Protein AF-A0A2H0P742-F1 (afdb_monomer_lite)

Structure (mmCIF, N/CA/C/O backbone):
data_AF-A0A2H0P742-F1
#
_entry.id   AF-A0A2H0P742-F1
#
loop_
_atom_site.group_PDB
_atom_site.id
_atom_site.type_symbol
_atom_site.label_atom_id
_atom_site.label_alt_id
_atom_site.label_comp_id
_atom_site.label_asym_id
_atom_site.label_entity_id
_atom_site.label_seq_id
_atom_site.pdbx_PDB_ins_code
_atom_site.Cartn_x
_atom_site.Cartn_y
_atom_site.Cartn_z
_atom_site.occupancy
_atom_site.B_iso_or_equiv
_atom_site.auth_seq_id
_atom_site.auth_comp_id
_atom_site.auth_asym_id
_atom_site.auth_atom_id
_atom_site.pdbx_PDB_model_num
ATOM 1 N N . ASP A 1 1 ? -5.886 6.508 18.355 1.00 80.12 1 ASP A N 1
ATOM 2 C CA . ASP A 1 1 ? -7.012 7.460 18.284 1.00 80.12 1 ASP A CA 1
ATOM 3 C C . ASP A 1 1 ? -8.023 7.002 17.242 1.00 80.12 1 ASP A C 1
ATOM 5 O O . ASP A 1 1 ? -7.640 6.346 16.275 1.00 80.12 1 ASP A O 1
ATOM 9 N N . LEU A 1 2 ? -9.307 7.285 17.467 1.00 88.94 2 LEU A N 1
ATOM 10 C CA . LEU A 1 2 ? -10.407 6.959 16.547 1.00 88.94 2 LEU A CA 1
ATOM 11 C C . LEU A 1 2 ? -10.639 8.094 15.552 1.00 88.94 2 LEU A C 1
ATOM 13 O O . LEU A 1 2 ? -10.244 9.231 15.819 1.00 88.94 2 LEU A O 1
ATOM 17 N N . ASN A 1 3 ? -11.293 7.789 14.430 1.00 90.44 3 ASN A N 1
ATOM 18 C CA . ASN A 1 3 ? -11.617 8.749 13.373 1.00 90.44 3 ASN A CA 1
ATOM 19 C C . ASN A 1 3 ? -10.413 9.627 12.979 1.00 90.44 3 ASN A C 1
ATOM 21 O O . ASN A 1 3 ? -10.509 10.851 12.874 1.00 90.44 3 ASN A O 1
ATOM 25 N N . THR A 1 4 ? -9.243 9.002 12.868 1.00 90.50 4 THR A N 1
ATOM 26 C CA . THR A 1 4 ? -7.977 9.686 12.624 1.00 90.50 4 THR A CA 1
ATOM 27 C C . THR A 1 4 ? -7.298 9.079 11.408 1.00 90.50 4 THR A C 1
ATOM 29 O O . THR A 1 4 ? -7.180 7.859 11.289 1.00 90.50 4 THR A O 1
ATOM 32 N N . THR A 1 5 ? -6.817 9.949 10.525 1.00 91.69 5 THR A N 1
ATOM 33 C CA . THR A 1 5 ? -5.977 9.570 9.391 1.00 91.69 5 THR A CA 1
ATOM 34 C C . THR A 1 5 ? -4.519 9.539 9.818 1.00 91.69 5 THR A C 1
ATOM 36 O O . THR A 1 5 ? -3.968 10.535 10.290 1.00 91.69 5 THR A O 1
ATOM 39 N N . TYR A 1 6 ? -3.872 8.408 9.582 1.00 91.44 6 TYR A N 1
ATOM 40 C CA . TYR A 1 6 ? -2.445 8.218 9.763 1.00 91.44 6 TYR A CA 1
ATOM 41 C C . TYR A 1 6 ? -1.803 7.937 8.413 1.00 91.44 6 TYR A C 1
ATOM 43 O O . TYR A 1 6 ? -2.225 7.046 7.684 1.00 91.44 6 TYR A O 1
ATOM 51 N N . LEU A 1 7 ? -0.748 8.675 8.087 1.00 91.50 7 LEU A N 1
ATOM 52 C CA . LEU A 1 7 ? 0.127 8.355 6.968 1.00 91.50 7 LEU A CA 1
ATOM 53 C C . LEU A 1 7 ? 1.421 7.777 7.528 1.00 91.50 7 LEU A C 1
ATOM 55 O O . LEU A 1 7 ? 2.014 8.350 8.446 1.00 91.50 7 LEU A O 1
ATOM 59 N N . LEU A 1 8 ? 1.878 6.660 6.971 1.00 85.19 8 LEU A N 1
ATOM 60 C CA . LEU A 1 8 ? 3.161 6.090 7.343 1.00 85.19 8 LEU A CA 1
ATOM 61 C C . LEU A 1 8 ? 4.273 7.093 7.004 1.00 85.19 8 LEU A C 1
ATOM 63 O O . LEU A 1 8 ? 4.570 7.347 5.837 1.00 85.19 8 LEU A O 1
ATOM 67 N N . GLY A 1 9 ? 4.908 7.650 8.039 1.00 82.25 9 GLY A N 1
ATOM 68 C CA . GLY A 1 9 ? 5.930 8.692 7.887 1.00 82.25 9 GLY A CA 1
ATOM 69 C C . GLY A 1 9 ? 7.199 8.231 7.163 1.00 82.25 9 GLY A C 1
ATOM 70 O O . GLY A 1 9 ? 8.011 9.054 6.749 1.00 82.25 9 GLY A O 1
ATOM 71 N N . THR A 1 10 ? 7.390 6.922 6.989 1.00 87.38 10 THR A N 1
ATOM 72 C CA . THR A 1 10 ? 8.484 6.339 6.207 1.00 87.38 10 THR A CA 1
ATOM 73 C C . THR A 1 10 ? 7.946 5.191 5.36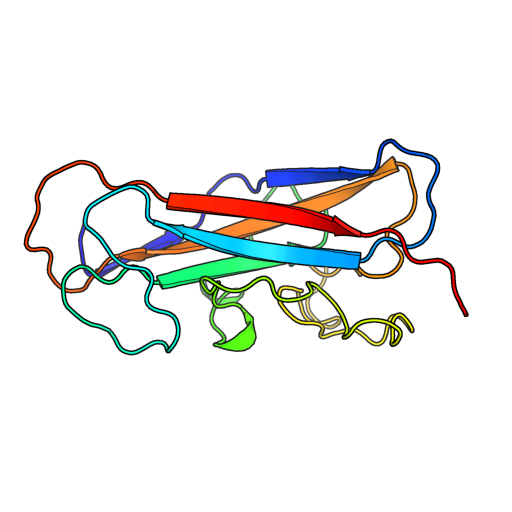9 1.00 87.38 10 THR A C 1
ATOM 75 O O . THR A 1 10 ? 7.641 4.131 5.903 1.00 87.38 10 THR A O 1
ATOM 78 N N . GLY A 1 11 ? 7.833 5.391 4.057 1.00 87.56 11 GLY A N 1
ATOM 79 C CA . GLY A 1 11 ? 7.324 4.358 3.160 1.00 87.56 11 GLY A CA 1
ATOM 80 C C . GLY A 1 11 ? 8.238 3.133 3.106 1.00 87.56 11 GLY A C 1
ATOM 81 O O . GLY A 1 11 ? 9.433 3.221 3.399 1.00 87.56 11 GLY A O 1
ATOM 82 N N . VAL A 1 12 ? 7.685 1.997 2.703 1.00 92.25 12 VAL A N 1
ATOM 83 C CA . VAL A 1 12 ? 8.406 0.728 2.576 1.00 92.25 12 VAL A CA 1
ATOM 84 C C . VAL A 1 12 ? 9.196 0.731 1.271 1.00 92.25 12 VAL A C 1
ATOM 86 O O . VAL A 1 12 ? 8.641 0.995 0.206 1.00 92.25 12 VAL A O 1
ATOM 89 N N . LEU A 1 13 ? 10.500 0.464 1.347 1.00 92.81 13 LEU A N 1
ATOM 90 C CA . LEU A 1 13 ? 11.354 0.384 0.165 1.00 92.81 13 LEU A CA 1
ATOM 91 C C . LEU A 1 13 ? 11.113 -0.946 -0.556 1.00 92.81 13 LEU A C 1
ATOM 93 O O . LEU A 1 13 ? 11.317 -2.009 0.028 1.00 92.81 13 LEU A O 1
ATOM 97 N N . LEU A 1 14 ? 10.720 -0.869 -1.822 1.00 89.69 14 LEU A N 1
ATOM 98 C CA . LEU A 1 14 ? 10.587 -2.012 -2.714 1.00 89.69 14 LEU A CA 1
ATOM 99 C C . LEU A 1 14 ? 11.790 -2.011 -3.659 1.00 89.69 14 LEU A C 1
ATOM 101 O O . LEU A 1 14 ? 11.984 -1.060 -4.418 1.00 89.69 14 LEU A O 1
ATOM 105 N N . THR A 1 15 ? 12.609 -3.059 -3.593 1.00 85.38 15 THR A N 1
ATOM 106 C CA . THR A 1 15 ? 13.809 -3.207 -4.427 1.00 85.38 15 THR A CA 1
ATOM 107 C C . THR A 1 15 ? 13.763 -4.539 -5.147 1.00 85.38 15 THR A C 1
ATOM 109 O O . THR A 1 15 ? 13.650 -5.585 -4.509 1.00 85.38 15 THR A O 1
ATOM 112 N N . VAL A 1 16 ? 13.948 -4.509 -6.463 1.00 77.62 16 VAL A N 1
ATOM 113 C CA . VAL A 1 16 ? 14.121 -5.724 -7.260 1.00 77.62 16 VAL A CA 1
ATOM 114 C C . VAL A 1 16 ? 15.600 -6.030 -7.408 1.00 77.62 16 VAL A C 1
ATOM 116 O O . VAL A 1 16 ? 16.338 -5.293 -8.057 1.00 77.62 16 VAL A O 1
ATOM 119 N N . THR A 1 17 ? 16.033 -7.129 -6.792 1.00 73.31 17 THR A N 1
ATOM 120 C CA . THR A 1 17 ? 17.442 -7.552 -6.726 1.00 73.31 17 THR A CA 1
ATOM 121 C C . THR A 1 17 ? 17.774 -8.743 -7.638 1.00 73.31 17 THR A C 1
ATOM 123 O O . THR A 1 17 ? 18.915 -9.201 -7.653 1.00 73.31 17 THR A O 1
ATOM 126 N N . GLY A 1 18 ? 16.801 -9.257 -8.403 1.00 69.12 18 GLY A N 1
ATOM 127 C CA . GLY A 1 18 ? 16.963 -10.388 -9.331 1.00 69.12 18 GLY A CA 1
ATOM 128 C C . GLY A 1 18 ? 17.136 -9.972 -10.798 1.00 69.12 18 GLY A C 1
ATOM 129 O O . GLY A 1 18 ? 16.927 -8.820 -11.142 1.00 69.12 18 GLY A O 1
ATOM 130 N N . ASN A 1 19 ? 17.476 -10.918 -11.682 1.00 61.81 19 ASN A N 1
ATOM 131 C CA . ASN A 1 19 ? 17.680 -10.678 -13.124 1.00 61.81 19 ASN A CA 1
ATOM 132 C C . ASN A 1 19 ? 16.422 -10.952 -13.979 1.00 61.81 19 ASN A C 1
ATOM 134 O O . ASN A 1 19 ? 16.523 -11.395 -15.121 1.00 61.81 19 ASN A O 1
ATOM 138 N N . PHE A 1 20 ? 15.234 -10.758 -13.408 1.00 60.56 20 PHE A N 1
ATOM 139 C CA . PHE A 1 20 ? 13.965 -10.935 -14.113 1.00 60.56 20 PHE A CA 1
ATOM 140 C C . PHE A 1 20 ? 13.429 -9.556 -14.486 1.00 60.56 20 PHE A C 1
ATOM 142 O O . PHE A 1 20 ? 13.036 -8.787 -13.608 1.00 60.56 20 PHE A O 1
ATOM 149 N N . SER A 1 21 ? 13.499 -9.233 -15.776 1.00 58.09 21 SER A N 1
ATOM 150 C CA . SER A 1 21 ? 12.866 -8.048 -16.355 1.00 58.09 21 SER A CA 1
ATOM 151 C C . SER A 1 21 ? 11.351 -8.254 -16.424 1.00 58.09 21 SER A C 1
ATOM 153 O O . SER A 1 21 ? 10.924 -9.373 -16.689 1.00 58.09 21 SER A O 1
ATOM 155 N N . ASN A 1 22 ? 10.587 -7.174 -16.238 1.00 61.44 22 ASN A N 1
ATOM 156 C CA . ASN A 1 22 ? 9.120 -7.129 -16.253 1.00 61.44 22 ASN A CA 1
ATOM 157 C C . ASN A 1 22 ? 8.454 -7.893 -15.095 1.00 61.44 22 ASN A C 1
ATOM 159 O O . ASN A 1 22 ? 8.275 -9.108 -15.146 1.00 61.44 22 ASN A O 1
ATOM 163 N N . GLN A 1 23 ? 8.154 -7.174 -14.014 1.00 69.69 23 GLN A N 1
ATOM 164 C CA . GLN A 1 23 ? 7.485 -7.734 -12.844 1.00 69.69 23 GLN A CA 1
ATOM 165 C C . GLN A 1 23 ? 6.169 -7.020 -12.634 1.00 69.69 23 GLN A C 1
ATOM 167 O O . GLN A 1 23 ? 6.148 -5.798 -12.522 1.00 69.69 23 GLN A O 1
ATOM 172 N N . GLU A 1 24 ? 5.117 -7.810 -12.503 1.00 82.06 24 GLU A N 1
ATOM 173 C CA . GLU A 1 24 ? 3.835 -7.337 -12.013 1.00 82.06 24 GLU A CA 1
ATOM 174 C C . GLU A 1 24 ? 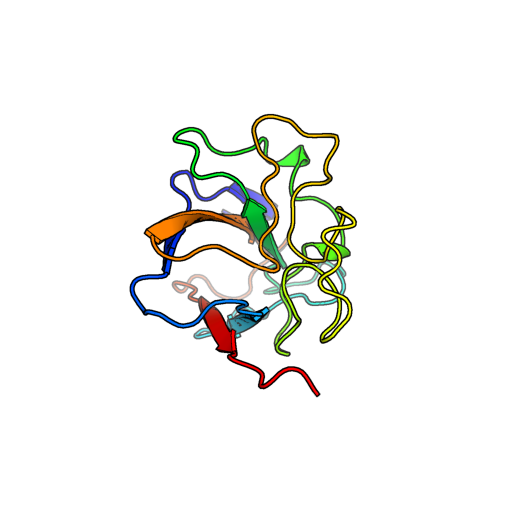3.847 -7.463 -10.487 1.00 82.06 24 GLU A C 1
ATOM 176 O O . GLU A 1 24 ? 4.326 -8.459 -9.928 1.00 82.06 24 GLU A O 1
ATOM 181 N N . LEU A 1 25 ? 3.335 -6.455 -9.788 1.00 88.25 25 LEU A N 1
ATOM 182 C CA . LEU A 1 25 ? 3.155 -6.513 -8.341 1.00 88.25 25 LEU A CA 1
ATOM 183 C C . LEU A 1 25 ? 1.677 -6.716 -8.038 1.00 88.25 25 LEU A C 1
ATOM 185 O O . LEU A 1 25 ? 0.834 -6.095 -8.671 1.00 88.25 25 LEU A O 1
ATOM 189 N N . THR A 1 26 ? 1.344 -7.518 -7.031 1.00 91.38 26 THR A N 1
ATOM 190 C CA . THR A 1 26 ? 0.003 -7.491 -6.433 1.00 91.38 26 THR A CA 1
ATOM 191 C C . THR A 1 26 ? 0.063 -7.049 -4.988 1.00 91.38 26 THR A C 1
ATOM 193 O O . THR A 1 26 ? 1.021 -7.369 -4.277 1.00 91.38 26 THR A O 1
ATOM 196 N N . LEU A 1 27 ? -0.991 -6.373 -4.544 1.00 94.69 27 LEU A N 1
ATOM 197 C CA . LEU A 1 27 ? -1.179 -5.948 -3.168 1.00 94.69 27 LEU A CA 1
ATOM 198 C C . LEU A 1 27 ? -2.469 -6.531 -2.603 1.00 94.69 27 LEU A C 1
ATOM 200 O O . LEU A 1 27 ? -3.504 -6.546 -3.262 1.00 94.69 27 LEU A O 1
ATOM 204 N N . GLU A 1 28 ? -2.390 -6.971 -1.355 1.00 95.62 28 GLU A N 1
ATOM 205 C CA . GLU A 1 28 ? -3.534 -7.340 -0.525 1.00 95.62 28 GLU A CA 1
ATOM 206 C C . GLU A 1 28 ? -3.237 -7.012 0.936 1.00 95.62 28 GLU A C 1
ATOM 208 O O . GLU A 1 28 ? -2.077 -6.874 1.343 1.00 95.62 28 GLU A O 1
ATOM 213 N N . ALA A 1 29 ? -4.291 -6.903 1.736 1.00 96.19 29 ALA A N 1
ATOM 214 C CA . ALA A 1 29 ? -4.188 -6.731 3.171 1.00 96.19 29 ALA A CA 1
ATOM 215 C C . ALA A 1 29 ? -5.014 -7.777 3.922 1.00 96.19 29 ALA A C 1
ATOM 217 O O . ALA A 1 29 ? -6.072 -8.219 3.483 1.00 96.19 29 ALA A O 1
ATOM 218 N N . ALA A 1 30 ? -4.545 -8.137 5.110 1.00 95.69 30 ALA A N 1
ATOM 219 C CA . ALA A 1 30 ? -5.246 -9.020 6.023 1.00 95.69 30 ALA A CA 1
ATOM 220 C C . ALA A 1 30 ? -5.250 -8.419 7.427 1.00 95.69 30 ALA A C 1
ATOM 222 O O . ALA A 1 30 ? -4.229 -7.918 7.908 1.00 95.69 30 ALA A O 1
ATOM 223 N N . LYS A 1 31 ? -6.391 -8.497 8.112 1.00 93.31 31 LYS A N 1
ATOM 224 C CA . LYS A 1 31 ? -6.448 -8.226 9.550 1.00 93.31 31 LYS A CA 1
ATOM 225 C C . LYS A 1 31 ? -5.770 -9.350 10.327 1.00 93.31 31 LYS A C 1
ATOM 227 O O . LYS A 1 31 ? -5.844 -10.510 9.929 1.00 93.31 31 LYS A O 1
ATOM 232 N N . GLN A 1 32 ? -5.159 -9.009 11.454 1.00 92.44 32 GLN A N 1
ATOM 233 C CA . GLN A 1 32 ? -4.614 -9.983 12.405 1.00 92.44 32 GLN A CA 1
ATOM 234 C C . GLN A 1 32 ? -5.412 -10.019 13.714 1.00 92.44 32 GLN A C 1
ATOM 236 O O . GLN A 1 32 ? -5.441 -11.047 14.384 1.00 92.44 32 GLN A O 1
ATOM 241 N N . ASN A 1 33 ? -6.091 -8.916 14.051 1.00 92.25 33 ASN A N 1
ATOM 242 C CA . ASN A 1 33 ? -6.808 -8.747 15.316 1.00 92.25 33 ASN A CA 1
ATOM 243 C C . ASN A 1 33 ? -8.307 -8.466 15.078 1.00 92.25 33 ASN A C 1
ATOM 245 O O . ASN A 1 33 ? -8.906 -8.965 14.122 1.00 92.25 33 ASN A O 1
ATOM 249 N N . THR A 1 34 ? -8.929 -7.726 15.993 1.00 90.81 34 THR A N 1
ATOM 250 C CA . THR A 1 34 ? -10.379 -7.551 16.094 1.00 90.81 34 THR A CA 1
ATOM 251 C C . THR A 1 34 ? -10.941 -6.672 14.983 1.00 90.81 34 THR A C 1
ATOM 253 O O . THR A 1 34 ? -11.963 -7.031 14.398 1.00 90.81 34 THR A O 1
ATOM 256 N N . TRP A 1 35 ? -10.263 -5.565 14.666 1.00 94.50 35 TRP A N 1
ATOM 257 C CA . TRP A 1 35 ? -10.699 -4.636 13.623 1.00 94.50 35 TRP A CA 1
ATOM 258 C C . TRP A 1 35 ? -10.749 -5.297 12.245 1.00 94.50 35 TRP A C 1
ATOM 260 O O . TRP A 1 35 ? -9.861 -6.076 11.892 1.00 94.50 35 TRP A O 1
ATOM 270 N N . ASN A 1 36 ? -11.766 -4.975 11.446 1.00 94.62 36 ASN A N 1
ATOM 271 C CA . ASN A 1 36 ? -11.857 -5.423 10.061 1.00 94.62 36 ASN A CA 1
ATOM 272 C C . ASN A 1 36 ? -11.162 -4.459 9.104 1.00 94.62 36 ASN A C 1
ATOM 274 O O . ASN A 1 36 ? -10.826 -3.331 9.458 1.00 94.62 36 ASN A O 1
ATOM 278 N N . LEU A 1 37 ? -10.945 -4.936 7.880 1.00 94.38 37 LEU A N 1
ATOM 279 C CA . LEU A 1 37 ? -10.638 -4.071 6.752 1.00 94.38 37 LEU A CA 1
ATOM 280 C C . LEU A 1 37 ? -11.953 -3.627 6.121 1.00 94.38 37 LEU A C 1
ATOM 282 O O . LEU A 1 37 ? -12.737 -4.471 5.689 1.00 94.38 37 LEU A O 1
ATOM 286 N N . ASP A 1 38 ? -12.162 -2.320 6.068 1.00 94.94 38 ASP A N 1
ATOM 287 C CA . ASP A 1 38 ? -13.171 -1.705 5.215 1.00 94.94 38 ASP A CA 1
ATOM 288 C C . ASP A 1 38 ? -12.653 -1.734 3.774 1.00 94.94 38 ASP A C 1
ATOM 290 O O . ASP A 1 38 ? -11.624 -1.131 3.460 1.00 94.94 38 ASP A O 1
ATOM 294 N N . THR A 1 39 ? -13.354 -2.469 2.916 1.00 93.56 39 THR A N 1
ATOM 295 C CA . THR A 1 39 ? -12.983 -2.672 1.512 1.00 93.56 39 THR A CA 1
ATOM 296 C C . THR A 1 39 ? -13.915 -1.957 0.534 1.00 93.56 39 THR A C 1
ATOM 298 O O . THR A 1 39 ? -13.805 -2.193 -0.668 1.00 93.56 39 THR A O 1
ATOM 301 N N . ASP A 1 40 ? -14.848 -1.132 1.016 1.00 92.38 40 ASP A N 1
ATOM 302 C CA . ASP A 1 40 ? -15.823 -0.420 0.175 1.00 92.38 40 ASP A CA 1
ATOM 303 C C . ASP A 1 40 ? -16.046 1.056 0.562 1.00 92.38 40 ASP A C 1
ATOM 305 O O . ASP A 1 40 ? -16.885 1.734 -0.030 1.00 92.38 40 ASP A O 1
ATOM 309 N N . GLU A 1 41 ? -15.252 1.562 1.506 1.00 90.88 41 GLU A N 1
ATOM 310 C CA . GLU A 1 41 ? -15.309 2.916 2.062 1.00 90.88 41 GLU A CA 1
ATOM 311 C C . GLU A 1 41 ? -16.587 3.227 2.859 1.00 90.88 41 GLU A C 1
ATOM 313 O O . GLU A 1 41 ? -16.926 4.399 3.080 1.00 90.88 41 GLU A O 1
ATOM 318 N N . THR A 1 42 ? -17.282 2.198 3.346 1.00 90.81 42 THR A N 1
ATOM 319 C CA . THR A 1 42 ? -18.451 2.354 4.213 1.00 90.81 42 THR A CA 1
ATOM 320 C C . THR A 1 42 ? -18.036 2.337 5.679 1.00 90.81 42 THR A C 1
ATOM 322 O O . THR A 1 42 ? -18.018 1.303 6.343 1.00 90.81 42 THR A O 1
ATOM 325 N N . ALA A 1 43 ? -17.767 3.526 6.219 1.00 83.94 43 ALA A N 1
ATOM 326 C CA . ALA A 1 43 ? -17.337 3.679 7.605 1.00 83.94 43 ALA A CA 1
ATOM 327 C C . ALA A 1 43 ? -18.305 3.017 8.609 1.00 83.94 43 ALA A C 1
ATOM 329 O O . ALA A 1 43 ? -19.487 3.365 8.690 1.00 83.94 43 ALA A O 1
ATOM 330 N N . SER A 1 44 ? -17.768 2.116 9.429 1.00 90.94 44 SER A N 1
ATOM 331 C CA . SER A 1 44 ? -18.500 1.373 10.456 1.00 90.94 44 SER A CA 1
ATOM 332 C C . SER A 1 44 ? -17.626 1.160 11.706 1.00 90.94 44 SER A C 1
ATOM 334 O O . SER A 1 44 ? -16.484 1.629 11.785 1.00 90.94 44 SER A O 1
ATOM 336 N N . ALA A 1 45 ? -18.210 0.576 12.754 1.00 94.06 45 ALA A N 1
ATOM 337 C CA . ALA A 1 45 ? -17.498 0.273 13.988 1.00 94.06 45 ALA A CA 1
ATOM 338 C C . ALA A 1 45 ? -16.453 -0.819 13.740 1.00 94.06 45 ALA A C 1
ATOM 340 O O . ALA A 1 45 ? -16.735 -1.793 13.053 1.00 94.06 45 ALA A O 1
ATOM 341 N N . ASP A 1 46 ? -15.269 -0.656 14.334 1.00 94.50 46 ASP A N 1
ATOM 342 C CA . ASP A 1 46 ? -14.139 -1.585 14.202 1.00 94.50 46 ASP A CA 1
ATOM 343 C C . ASP A 1 46 ? -13.585 -1.752 12.774 1.00 94.50 46 ASP A C 1
ATOM 345 O O . ASP A 1 46 ? -12.716 -2.591 12.560 1.00 94.50 46 ASP A O 1
ATOM 349 N N . ASP A 1 47 ? -14.008 -0.938 11.806 1.00 95.12 47 ASP A N 1
ATOM 350 C CA . ASP A 1 47 ? -13.568 -1.065 10.417 1.00 95.12 47 ASP A CA 1
ATOM 351 C C . ASP A 1 47 ? -12.466 -0.044 10.079 1.00 95.12 47 ASP A C 1
ATOM 353 O O . ASP A 1 47 ? -12.663 1.175 10.126 1.00 95.12 47 ASP A O 1
ATOM 357 N N . LEU A 1 48 ? -11.267 -0.552 9.781 1.00 94.62 48 LEU A N 1
ATOM 358 C CA . LEU A 1 48 ? -10.096 0.221 9.373 1.00 94.62 48 LEU A CA 1
ATOM 359 C C . LEU A 1 48 ? -10.032 0.294 7.848 1.00 94.62 48 LEU A C 1
ATOM 361 O O . LEU A 1 48 ? -10.006 -0.741 7.182 1.00 94.62 48 LEU A O 1
ATOM 365 N N . ARG A 1 49 ? -9.877 1.497 7.292 1.00 94.88 49 ARG A N 1
ATOM 366 C CA . ARG A 1 49 ? -9.537 1.654 5.871 1.00 94.88 49 ARG A CA 1
ATOM 367 C C . ARG A 1 49 ? -8.032 1.745 5.713 1.00 94.88 49 ARG A C 1
ATOM 369 O O . ARG A 1 49 ? -7.393 2.588 6.345 1.00 94.88 49 ARG A O 1
ATOM 376 N N . LEU A 1 50 ? -7.468 0.897 4.861 1.00 95.06 50 LEU A N 1
ATOM 377 C CA . LEU A 1 50 ? -6.059 0.943 4.486 1.00 95.06 50 LEU A CA 1
ATOM 378 C C . LEU A 1 50 ? -5.937 1.303 3.016 1.00 95.06 50 LEU A C 1
ATOM 380 O O . LEU A 1 50 ? -6.537 0.653 2.172 1.00 95.06 50 LEU A O 1
ATOM 384 N N . TYR A 1 51 ? -5.114 2.296 2.713 1.00 95.25 51 TYR A N 1
ATOM 385 C CA . TYR A 1 51 ? -4.831 2.722 1.354 1.00 95.25 51 TYR A CA 1
ATOM 386 C C . TYR A 1 51 ? -3.342 2.598 1.060 1.00 95.25 51 TYR A C 1
ATOM 388 O O . TYR A 1 51 ? -2.507 2.851 1.935 1.00 95.25 51 TYR A O 1
ATOM 396 N N . ALA A 1 52 ? -3.012 2.258 -0.180 1.00 95.00 52 ALA A N 1
ATOM 397 C CA . ALA A 1 52 ? -1.653 2.084 -0.660 1.00 95.00 52 ALA A CA 1
ATOM 398 C C . ALA A 1 52 ? -1.394 2.896 -1.926 1.00 95.00 52 ALA A C 1
ATOM 400 O O . ALA A 1 52 ? -2.259 3.010 -2.788 1.00 95.00 52 ALA A O 1
ATOM 401 N N . MET A 1 53 ? -0.176 3.425 -2.035 1.00 94.00 53 MET A N 1
ATOM 402 C CA . MET A 1 53 ? 0.353 4.030 -3.258 1.00 94.00 53 MET A CA 1
ATOM 403 C C . MET A 1 53 ? 1.826 3.680 -3.406 1.00 94.00 53 MET A C 1
ATOM 405 O O . MET A 1 53 ? 2.611 3.866 -2.475 1.00 94.00 53 MET A O 1
ATOM 409 N N . ILE A 1 54 ? 2.213 3.216 -4.581 1.00 93.75 54 ILE A N 1
ATOM 410 C CA . ILE A 1 54 ? 3.584 2.958 -4.980 1.00 93.75 54 ILE A CA 1
ATOM 411 C C . ILE A 1 54 ? 4.010 4.065 -5.938 1.00 93.75 54 ILE A C 1
ATOM 413 O O . ILE A 1 54 ? 3.248 4.545 -6.775 1.00 93.75 54 ILE A O 1
ATOM 417 N N . GLY A 1 55 ? 5.246 4.514 -5.778 1.00 92.44 55 GLY A N 1
ATOM 418 C CA . GLY A 1 55 ? 5.836 5.472 -6.694 1.00 92.44 55 GLY A CA 1
ATOM 419 C C . GLY A 1 55 ? 7.334 5.590 -6.507 1.00 92.44 55 GLY A C 1
ATOM 420 O O . GLY A 1 55 ? 8.002 4.677 -6.005 1.00 92.44 55 GLY A O 1
ATOM 421 N N . ALA A 1 56 ? 7.857 6.747 -6.895 1.00 92.75 56 ALA A N 1
ATOM 422 C CA . ALA A 1 56 ? 9.267 7.065 -6.838 1.00 92.75 56 ALA A CA 1
ATOM 423 C C . ALA A 1 56 ? 9.866 6.816 -5.448 1.00 92.75 56 ALA A C 1
ATOM 425 O O . ALA A 1 56 ? 9.242 7.065 -4.409 1.00 92.75 56 ALA A O 1
ATOM 426 N N . ASN A 1 57 ? 11.125 6.374 -5.415 1.00 93.50 57 ASN A N 1
ATOM 427 C CA . ASN A 1 57 ? 11.881 6.321 -4.169 1.00 93.50 57 ASN A CA 1
ATOM 428 C C . ASN A 1 57 ? 12.238 7.739 -3.698 1.00 93.50 57 ASN A C 1
ATOM 430 O O . ASN A 1 57 ? 13.312 8.265 -3.985 1.00 93.50 57 ASN A O 1
ATOM 434 N N . GLN A 1 58 ? 11.319 8.346 -2.955 1.00 90.69 58 GLN A N 1
ATOM 435 C CA . GLN A 1 58 ? 11.471 9.668 -2.360 1.00 90.69 58 GLN A CA 1
ATOM 436 C C . GLN A 1 58 ? 11.608 9.583 -0.833 1.00 90.69 58 GLN A C 1
ATOM 438 O O . GLN A 1 58 ? 11.078 8.673 -0.193 1.00 90.69 58 GLN A O 1
ATOM 443 N N . GLY A 1 59 ? 12.336 10.535 -0.244 1.00 88.25 59 GLY A N 1
ATOM 444 C CA . GLY A 1 59 ? 12.576 10.587 1.205 1.00 88.25 59 GLY A CA 1
ATOM 445 C C . GLY A 1 59 ? 11.434 11.207 2.015 1.00 88.25 59 GLY A C 1
ATOM 446 O O . GLY A 1 59 ? 11.338 10.960 3.214 1.00 88.25 59 GLY A O 1
ATOM 447 N N . THR A 1 60 ? 10.568 11.994 1.376 1.00 90.19 60 THR A N 1
ATOM 448 C CA . THR A 1 60 ? 9.441 12.681 2.022 1.00 90.19 60 THR A CA 1
ATOM 449 C C . THR A 1 60 ? 8.134 11.964 1.685 1.00 90.19 60 THR A C 1
ATOM 451 O O . THR A 1 60 ? 7.946 11.597 0.523 1.00 90.19 60 THR A O 1
ATOM 454 N N . PRO A 1 61 ? 7.230 11.750 2.658 1.00 89.94 61 PRO A N 1
ATOM 455 C CA . PRO A 1 61 ? 5.920 11.182 2.369 1.00 89.94 61 PRO A CA 1
ATOM 456 C C . PRO A 1 61 ? 5.104 12.076 1.422 1.00 89.94 61 PRO A C 1
ATOM 458 O O . PRO A 1 61 ? 5.264 13.299 1.451 1.00 89.94 61 PRO A O 1
ATOM 461 N N . PRO A 1 62 ? 4.220 11.486 0.597 1.00 89.62 62 PRO A N 1
ATOM 462 C CA . PRO A 1 62 ? 3.217 12.247 -0.143 1.00 89.62 62 PRO A CA 1
ATOM 463 C C . PRO A 1 62 ? 2.282 12.984 0.826 1.00 89.62 62 PRO A C 1
ATOM 465 O O . PRO A 1 62 ? 2.250 12.691 2.025 1.00 89.62 62 PRO A O 1
ATOM 468 N N . ALA A 1 63 ? 1.491 13.932 0.330 1.00 87.06 63 ALA A N 1
ATOM 469 C CA . ALA A 1 63 ? 0.434 14.493 1.158 1.00 87.06 63 ALA A CA 1
ATOM 470 C C . ALA A 1 63 ? -0.633 13.416 1.409 1.00 87.06 63 ALA A C 1
ATOM 472 O O . ALA A 1 63 ? -0.929 12.602 0.538 1.00 87.06 63 ALA A O 1
ATOM 473 N N . ALA A 1 64 ? -1.274 13.428 2.583 1.00 81.88 64 ALA A N 1
ATOM 474 C CA . ALA A 1 64 ? -2.363 12.486 2.872 1.00 81.88 64 ALA A CA 1
ATOM 475 C C . ALA A 1 64 ? -3.514 12.583 1.845 1.00 81.88 64 ALA A C 1
ATOM 477 O O . ALA A 1 64 ? -4.174 11.584 1.565 1.00 81.88 64 ALA A O 1
ATOM 478 N N . GLY A 1 65 ? -3.706 13.774 1.258 1.00 82.88 65 GLY A N 1
ATOM 479 C CA . GLY A 1 65 ? -4.663 14.036 0.181 1.00 82.88 65 GLY A CA 1
ATOM 480 C C . GLY A 1 65 ? -4.354 13.316 -1.138 1.00 82.88 65 GLY A C 1
ATOM 481 O O . GLY A 1 65 ? -5.274 13.066 -1.912 1.00 82.88 65 GLY A O 1
ATOM 482 N N . ASP A 1 66 ? -3.099 12.924 -1.366 1.00 86.38 66 ASP A N 1
ATOM 483 C CA . ASP A 1 66 ? -2.672 12.238 -2.593 1.00 86.38 66 ASP A CA 1
ATOM 484 C C . ASP A 1 66 ? -3.059 10.746 -2.586 1.00 86.38 66 ASP A C 1
ATOM 486 O O . ASP A 1 66 ? -3.063 10.097 -3.628 1.00 86.38 66 ASP A O 1
ATOM 490 N N . ILE A 1 67 ? -3.398 10.192 -1.413 1.00 88.19 67 ILE A N 1
ATOM 491 C CA . ILE A 1 67 ? -3.780 8.786 -1.220 1.00 88.19 67 ILE A CA 1
ATOM 492 C C . ILE A 1 67 ? -5.248 8.718 -0.778 1.00 88.19 67 ILE A C 1
ATOM 494 O O . ILE A 1 67 ? -5.518 8.334 0.352 1.00 88.19 67 ILE A O 1
ATOM 498 N N . THR A 1 68 ? -6.201 9.163 -1.602 1.00 78.50 68 THR A N 1
ATOM 499 C CA . THR A 1 68 ? -7.608 9.372 -1.170 1.00 78.50 68 THR A CA 1
ATOM 500 C C . THR A 1 68 ? -8.678 8.676 -1.999 1.00 78.50 68 THR A C 1
ATOM 502 O O . THR A 1 68 ? -9.844 8.745 -1.629 1.00 78.50 68 THR A O 1
ATOM 505 N N . THR A 1 69 ? -8.333 8.042 -3.114 1.00 76.81 69 THR A N 1
ATOM 506 C CA . THR A 1 69 ? -9.333 7.464 -4.018 1.00 76.81 69 THR A CA 1
ATOM 507 C C . THR A 1 69 ? -9.653 6.016 -3.642 1.00 76.81 69 THR A C 1
ATOM 509 O O . THR A 1 69 ? -8.786 5.292 -3.152 1.00 76.81 69 THR A O 1
ATOM 512 N N . ALA A 1 70 ? -10.871 5.562 -3.958 1.00 80.38 70 ALA A N 1
ATOM 513 C CA . ALA A 1 70 ? -11.268 4.152 -3.868 1.00 80.38 70 ALA A CA 1
ATOM 514 C C . ALA A 1 70 ? -10.291 3.212 -4.605 1.00 80.38 70 ALA A C 1
ATOM 516 O O . ALA A 1 70 ? -10.058 2.089 -4.173 1.00 80.38 70 ALA A O 1
ATOM 517 N N . GLY A 1 71 ? -9.664 3.689 -5.688 1.00 84.69 71 GLY A N 1
ATOM 518 C CA . GLY A 1 71 ? -8.635 2.948 -6.430 1.00 84.69 71 GLY A CA 1
ATOM 519 C C . GLY A 1 71 ? -7.338 2.697 -5.650 1.00 84.69 71 GLY A C 1
ATOM 520 O O . GLY A 1 71 ? -6.526 1.883 -6.073 1.00 84.69 71 GLY A O 1
ATOM 521 N N . ASN A 1 72 ? -7.152 3.360 -4.507 1.00 91.31 72 ASN A N 1
ATOM 522 C CA . ASN A 1 72 ? -5.997 3.175 -3.633 1.00 91.31 72 ASN A CA 1
ATOM 523 C C . ASN A 1 72 ? -6.333 2.303 -2.419 1.00 91.31 72 ASN A C 1
ATOM 525 O O . ASN A 1 72 ? -5.444 2.029 -1.615 1.00 91.31 72 ASN A O 1
ATOM 529 N N . LEU A 1 73 ? -7.594 1.895 -2.248 1.00 94.81 73 LEU A N 1
ATOM 530 C CA . LEU A 1 73 ? -8.046 1.100 -1.112 1.00 94.81 73 LEU A CA 1
ATOM 531 C C . LEU A 1 73 ? -7.518 -0.336 -1.223 1.00 94.81 73 LEU A C 1
ATOM 533 O O . LEU A 1 73 ? -7.691 -1.011 -2.240 1.00 94.81 73 LEU A O 1
ATOM 537 N N . LEU A 1 74 ? -6.851 -0.810 -0.175 1.00 95.69 74 LEU A N 1
ATOM 538 C CA . LEU A 1 74 ? -6.429 -2.199 -0.061 1.00 95.69 74 LEU A CA 1
ATOM 539 C C . LEU A 1 74 ? -7.625 -3.072 0.302 1.00 95.69 74 LEU A C 1
ATOM 541 O O . LEU A 1 74 ? -8.393 -2.755 1.208 1.00 95.69 74 LEU A O 1
ATOM 545 N N . THR A 1 75 ? -7.729 -4.214 -0.369 1.00 95.06 75 THR A N 1
ATOM 546 C CA . THR A 1 75 ? -8.749 -5.222 -0.072 1.00 95.06 75 THR A CA 1
ATOM 547 C C . THR A 1 75 ? -8.112 -6.509 0.442 1.00 95.06 75 THR A C 1
ATOM 549 O O . THR A 1 75 ? -6.889 -6.641 0.506 1.00 95.06 75 THR A O 1
ATOM 552 N N . THR A 1 76 ? -8.950 -7.476 0.809 1.00 94.88 76 THR A N 1
ATOM 553 C CA . THR A 1 76 ? -8.518 -8.830 1.183 1.00 94.88 76 THR A CA 1
ATOM 554 C C . THR A 1 76 ? -8.183 -9.717 -0.013 1.00 94.88 76 THR A C 1
ATOM 556 O O . THR A 1 76 ? -7.767 -10.855 0.180 1.00 94.88 76 THR A O 1
ATOM 559 N N . SER A 1 77 ? -8.394 -9.226 -1.236 1.00 94.44 77 SER A N 1
ATOM 560 C CA . SER A 1 77 ? -8.037 -9.918 -2.470 1.00 94.44 77 SER A CA 1
ATOM 561 C C . SER A 1 77 ? -6.824 -9.251 -3.105 1.00 94.44 77 SER A C 1
ATOM 563 O O . SER A 1 77 ? -6.767 -8.025 -3.183 1.00 94.44 77 SER A O 1
ATOM 565 N N . ALA A 1 78 ? -5.889 -10.060 -3.599 1.00 93.31 78 ALA A N 1
ATOM 566 C CA . ALA A 1 78 ? -4.765 -9.580 -4.389 1.00 93.31 78 ALA A CA 1
ATOM 567 C C . ALA A 1 78 ? -5.243 -8.833 -5.641 1.00 93.31 78 ALA A C 1
ATOM 569 O O . ALA A 1 78 ? -5.972 -9.381 -6.471 1.00 93.31 78 ALA A O 1
ATOM 570 N N . VAL A 1 79 ? -4.797 -7.586 -5.779 1.00 91.81 79 VAL A N 1
ATOM 571 C CA . VAL A 1 79 ? -5.042 -6.732 -6.946 1.00 91.81 79 VAL A CA 1
ATOM 572 C C . VAL A 1 79 ? -3.701 -6.276 -7.507 1.00 91.81 79 VAL A C 1
ATOM 574 O O . VAL A 1 79 ? -2.783 -5.984 -6.740 1.00 91.81 79 VAL A O 1
ATOM 577 N N . PHE A 1 80 ? -3.578 -6.233 -8.834 1.00 90.12 80 PHE A N 1
ATOM 578 C CA . PHE A 1 80 ? -2.380 -5.722 -9.497 1.00 90.12 80 PHE A CA 1
ATOM 579 C C . PHE A 1 80 ? -2.132 -4.254 -9.132 1.00 90.12 80 PHE A C 1
ATOM 581 O O . PHE A 1 80 ? -3.053 -3.440 -9.139 1.00 90.12 80 PHE A O 1
ATOM 588 N N . ALA A 1 81 ? -0.889 -3.936 -8.786 1.00 90.50 81 ALA A N 1
ATOM 589 C CA . ALA A 1 81 ? -0.377 -2.577 -8.748 1.00 90.50 81 ALA A CA 1
ATOM 590 C C . ALA A 1 81 ? 0.138 -2.219 -10.138 1.00 90.50 81 ALA A C 1
ATOM 592 O O . ALA A 1 81 ? 0.834 -3.028 -10.744 1.00 90.50 81 ALA A O 1
ATOM 593 N N . GLY A 1 82 ? -0.174 -1.009 -10.589 1.00 88.38 82 GLY A N 1
ATOM 594 C CA . GLY A 1 82 ? 0.038 -0.606 -11.968 1.00 88.38 82 GLY A CA 1
ATOM 595 C C . GLY A 1 82 ? -1.140 -0.996 -12.851 1.00 88.38 82 GLY A C 1
ATOM 596 O O . GLY A 1 82 ? -2.315 -0.887 -12.470 1.00 88.38 82 GLY A O 1
ATOM 597 N N . GLN A 1 83 ? -0.824 -1.397 -14.064 1.00 85.50 83 GLN A N 1
ATOM 598 C CA . GLN A 1 83 ? -1.778 -1.751 -15.094 1.00 85.50 83 GLN A CA 1
ATOM 599 C C . GLN A 1 83 ? -2.324 -3.169 -14.886 1.00 85.50 83 GLN A C 1
ATOM 601 O O . GLN A 1 83 ? -1.867 -3.951 -14.051 1.00 85.50 83 GLN A O 1
ATOM 606 N N . ALA A 1 84 ? -3.385 -3.502 -15.624 1.00 81.56 84 ALA A N 1
ATOM 607 C CA . ALA A 1 84 ? -3.878 -4.873 -15.642 1.00 81.56 84 ALA A CA 1
ATOM 608 C C . ALA A 1 84 ? -2.839 -5.792 -16.299 1.00 81.56 84 ALA A C 1
ATOM 610 O O . ALA A 1 84 ? -2.141 -5.373 -17.223 1.00 81.56 84 ALA A O 1
ATOM 611 N N . ALA A 1 85 ? -2.804 -7.054 -15.870 1.00 78.81 85 ALA A N 1
ATOM 612 C CA . ALA A 1 85 ? -1.834 -8.008 -16.386 1.00 78.81 85 ALA A CA 1
ATOM 613 C C . ALA A 1 85 ? -1.833 -8.088 -17.921 1.00 78.81 85 ALA A C 1
ATOM 615 O O . ALA A 1 85 ? -2.890 -8.193 -18.555 1.00 78.81 85 ALA A O 1
ATOM 616 N N . GLY A 1 86 ? -0.637 -8.043 -18.509 1.00 75.81 86 GLY A N 1
ATOM 617 C CA . GLY A 1 86 ? -0.432 -8.031 -19.962 1.00 75.81 86 GLY A CA 1
ATOM 618 C C . GLY A 1 86 ? -0.739 -6.704 -20.675 1.00 75.81 86 GLY A C 1
ATOM 619 O O . GLY A 1 86 ? -0.740 -6.677 -21.907 1.00 75.81 86 GLY A O 1
ATOM 620 N N . ALA A 1 87 ? -0.997 -5.617 -19.942 1.00 78.38 87 ALA A N 1
ATOM 621 C CA . ALA A 1 87 ? -1.191 -4.270 -20.484 1.00 78.38 87 ALA A CA 1
ATOM 622 C C . ALA A 1 87 ? -0.065 -3.297 -20.083 1.00 78.38 87 ALA A C 1
ATOM 624 O O . ALA A 1 87 ? -0.330 -2.108 -19.990 1.00 78.38 87 ALA A O 1
ATOM 625 N N . GLU A 1 88 ? 1.156 -3.808 -19.878 1.00 73.88 88 GLU A N 1
ATOM 626 C CA . GLU A 1 88 ? 2.355 -3.140 -19.323 1.00 73.88 88 GLU A CA 1
ATOM 627 C C . GLU A 1 88 ? 2.996 -2.122 -20.301 1.00 73.88 88 GLU A C 1
ATOM 629 O O . GLU A 1 88 ? 4.210 -2.091 -20.520 1.00 73.88 88 GLU A O 1
ATOM 634 N N . ASP A 1 89 ? 2.175 -1.322 -20.979 1.00 73.81 89 ASP A N 1
ATOM 635 C CA . ASP A 1 89 ? 2.606 -0.345 -21.981 1.00 73.81 89 ASP A CA 1
ATOM 636 C C . ASP A 1 89 ? 3.108 0.977 -21.371 1.00 73.81 89 ASP A C 1
ATOM 638 O O . ASP A 1 89 ? 3.508 1.887 -22.107 1.00 73.81 89 ASP A O 1
ATOM 642 N N . GLY A 1 90 ? 3.098 1.085 -20.036 1.00 71.50 90 GLY A N 1
ATOM 643 C CA . GLY A 1 90 ? 3.525 2.268 -19.289 1.00 71.50 90 GLY A CA 1
ATOM 644 C C . GLY A 1 90 ? 2.577 3.459 -19.457 1.00 71.50 90 GLY A C 1
ATOM 645 O O . GLY A 1 90 ? 2.959 4.610 -19.198 1.00 71.50 90 GLY A O 1
ATOM 646 N N . SER A 1 91 ? 1.347 3.233 -19.937 1.00 69.50 91 SER A N 1
ATOM 647 C CA . SER A 1 91 ? 0.283 4.234 -19.893 1.00 69.50 91 SER A CA 1
ATOM 648 C C . SER A 1 91 ? -0.113 4.485 -18.434 1.00 69.50 91 SER A C 1
ATOM 650 O O . SER A 1 91 ? -0.915 3.778 -17.835 1.00 69.50 91 SER A O 1
ATOM 652 N N . GLY A 1 92 ? 0.520 5.497 -17.837 1.00 68.44 92 GLY A N 1
ATOM 653 C CA . GLY A 1 92 ? 0.391 5.779 -16.409 1.00 68.44 92 GLY A CA 1
ATOM 654 C C . GLY A 1 92 ? -1.041 5.997 -15.915 1.00 68.44 92 GLY A C 1
ATOM 655 O O . GLY A 1 92 ? -1.942 6.360 -16.672 1.00 68.44 92 GLY A O 1
ATOM 656 N N . GLY A 1 93 ? -1.214 5.868 -14.598 1.00 73.19 93 GLY A N 1
ATOM 657 C CA . GLY A 1 93 ? -2.524 5.906 -13.940 1.00 73.19 93 GLY A CA 1
ATOM 658 C C . GLY A 1 93 ? -3.045 4.522 -13.548 1.00 73.19 93 GLY A C 1
ATOM 659 O O . GLY A 1 93 ? -4.261 4.324 -13.533 1.00 73.19 93 GLY A O 1
ATOM 660 N N . GLY A 1 94 ? -2.138 3.586 -13.252 1.00 85.50 94 GLY A N 1
ATOM 661 C CA . GLY A 1 94 ? -2.460 2.261 -12.747 1.00 85.50 94 GLY A CA 1
ATOM 662 C C . GLY A 1 94 ? -3.025 2.260 -11.324 1.00 85.50 94 GLY A C 1
ATOM 663 O O . GLY A 1 94 ? -3.034 3.264 -10.606 1.00 85.50 94 GLY A O 1
ATOM 664 N N . THR A 1 95 ? -3.517 1.097 -10.908 1.00 90.06 95 THR A N 1
ATOM 665 C CA . THR A 1 95 ? -4.020 0.870 -9.548 1.00 90.06 95 THR A CA 1
ATOM 666 C C . THR A 1 95 ? -2.862 0.959 -8.553 1.00 90.06 95 THR A C 1
ATOM 668 O O . THR A 1 95 ? -1.775 0.457 -8.818 1.00 90.06 95 THR A O 1
ATOM 671 N N . TYR A 1 96 ? -3.071 1.597 -7.399 1.00 92.81 96 TYR A N 1
ATOM 672 C CA . TYR A 1 96 ? -2.021 1.838 -6.398 1.00 92.81 96 TYR A CA 1
ATOM 673 C C . TYR A 1 96 ? -0.793 2.605 -6.913 1.00 92.81 96 TYR A C 1
ATOM 675 O O . TYR A 1 96 ? 0.280 2.477 -6.328 1.00 92.81 96 TYR A O 1
ATOM 683 N N . GLU A 1 97 ? -0.917 3.420 -7.957 1.00 90.50 97 GLU A N 1
ATOM 684 C CA . GLU A 1 97 ? 0.167 4.275 -8.438 1.00 90.50 97 GLU A CA 1
ATOM 685 C C . GLU A 1 97 ? -0.196 5.753 -8.381 1.00 90.50 97 GLU A C 1
ATOM 687 O O . GLU A 1 97 ? -1.343 6.157 -8.579 1.00 90.50 97 GLU A O 1
ATOM 692 N N . PHE A 1 98 ? 0.816 6.602 -8.193 1.00 89.62 98 PHE A N 1
ATOM 693 C CA . PHE A 1 98 ? 0.637 8.025 -8.476 1.00 89.62 98 PHE A CA 1
ATOM 694 C C . PHE A 1 98 ? 0.259 8.227 -9.940 1.00 89.62 98 PHE A C 1
ATOM 696 O O . PHE A 1 98 ? 0.772 7.565 -10.832 1.00 89.62 98 PHE A O 1
ATOM 703 N N . THR A 1 99 ? -0.623 9.182 -10.219 1.00 86.06 99 THR A N 1
ATOM 704 C CA . THR A 1 99 ? -0.896 9.546 -11.612 1.00 86.06 99 THR A CA 1
ATOM 705 C C . THR A 1 99 ? 0.342 10.200 -12.223 1.00 86.06 99 THR A C 1
ATOM 707 O O . THR A 1 99 ? 1.021 10.974 -11.543 1.00 86.06 99 THR A O 1
ATOM 710 N N . SER A 1 100 ? 0.579 9.996 -13.519 1.00 81.88 100 SER A N 1
ATOM 711 C CA . SER A 1 100 ? 1.755 10.517 -14.237 1.00 81.88 100 SER A CA 1
ATOM 712 C C . SER A 1 100 ? 1.944 12.040 -14.180 1.00 81.88 100 SER A C 1
ATOM 714 O O . SER A 1 100 ? 3.056 12.535 -14.361 1.00 81.88 100 SER A O 1
ATOM 716 N N . GLY A 1 101 ? 0.885 12.798 -13.875 1.00 80.62 101 GLY A N 1
ATOM 717 C CA . GLY A 1 101 ? 0.940 14.247 -13.660 1.00 80.62 101 GLY A CA 1
ATOM 718 C C . GLY A 1 101 ? 1.494 14.691 -12.298 1.00 80.62 101 GLY A C 1
ATOM 719 O O . GLY A 1 101 ? 1.752 15.880 -12.116 1.00 80.62 101 GLY A O 1
ATOM 720 N N . ILE A 1 102 ? 1.688 13.774 -11.343 1.00 79.69 102 ILE A N 1
ATOM 721 C CA . ILE A 1 102 ? 2.158 14.071 -9.981 1.00 79.69 102 ILE A CA 1
ATOM 722 C C . ILE A 1 102 ? 3.665 13.774 -9.901 1.00 79.69 102 ILE A C 1
ATOM 724 O O . ILE A 1 102 ? 4.100 12.688 -9.523 1.00 79.69 102 ILE A O 1
ATOM 728 N N . SER A 1 103 ? 4.479 14.754 -10.299 1.00 78.44 103 SER A N 1
ATOM 729 C CA . SER A 1 103 ? 5.944 14.720 -10.179 1.00 78.44 103 SER A CA 1
ATOM 730 C C . SER A 1 103 ? 6.397 15.437 -8.897 1.00 78.44 103 SER A C 1
ATOM 732 O O . SER A 1 103 ? 5.905 16.537 -8.634 1.00 78.44 103 SER A O 1
ATOM 734 N N . PRO A 1 104 ? 7.381 14.910 -8.135 1.00 85.31 104 PRO A N 1
ATOM 735 C CA . PRO A 1 104 ? 8.275 13.784 -8.449 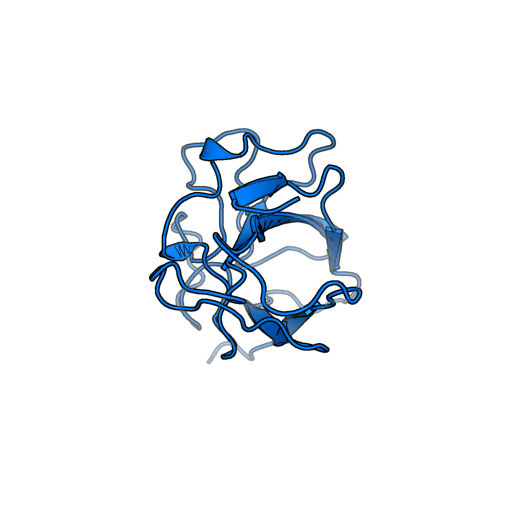1.00 85.31 104 PRO A CA 1
ATOM 736 C C . PRO A 1 104 ? 7.783 12.390 -8.009 1.00 85.31 104 PRO A C 1
ATOM 738 O O . PRO A 1 104 ? 8.557 11.440 -8.058 1.00 85.31 104 PRO A O 1
ATOM 741 N N . GLN A 1 105 ? 6.545 12.260 -7.533 1.00 89.62 105 GLN A N 1
ATOM 742 C CA . GLN A 1 105 ? 6.037 11.050 -6.882 1.00 89.62 105 GLN A CA 1
ATOM 743 C C . GLN A 1 105 ? 5.816 9.893 -7.864 1.00 89.62 105 GLN A C 1
ATOM 745 O O . GLN A 1 105 ? 5.967 8.734 -7.481 1.00 89.62 105 GLN A O 1
ATOM 750 N N . TYR A 1 106 ? 5.465 10.187 -9.116 1.00 89.94 106 TYR A N 1
ATOM 751 C CA . TYR A 1 106 ? 5.207 9.167 -10.124 1.00 89.94 106 TYR A CA 1
ATOM 752 C C . TYR A 1 106 ? 6.478 8.471 -10.602 1.00 89.94 106 TYR A C 1
ATOM 754 O O . TYR A 1 106 ? 7.399 9.106 -11.118 1.00 89.94 106 TYR A O 1
ATOM 762 N N . GLN A 1 107 ? 6.471 7.145 -10.500 1.00 89.38 107 GLN A N 1
ATOM 763 C CA . GLN A 1 107 ? 7.297 6.254 -11.299 1.00 89.38 107 GLN A CA 1
ATOM 764 C C . GLN A 1 107 ? 6.523 4.965 -11.527 1.00 89.38 107 GLN A C 1
ATOM 766 O O . GLN A 1 107 ? 6.084 4.355 -10.555 1.00 89.38 107 GLN A O 1
ATOM 771 N N . ASP A 1 108 ? 6.466 4.566 -12.791 1.00 87.69 108 ASP A N 1
ATOM 772 C CA . ASP A 1 108 ? 5.865 3.327 -13.277 1.00 87.69 108 ASP A CA 1
ATOM 773 C C . ASP A 1 108 ? 6.354 2.113 -12.472 1.00 87.69 108 ASP A C 1
ATOM 775 O O . ASP A 1 108 ? 7.566 1.976 -12.212 1.00 87.69 108 ASP A O 1
ATOM 779 N N . VAL A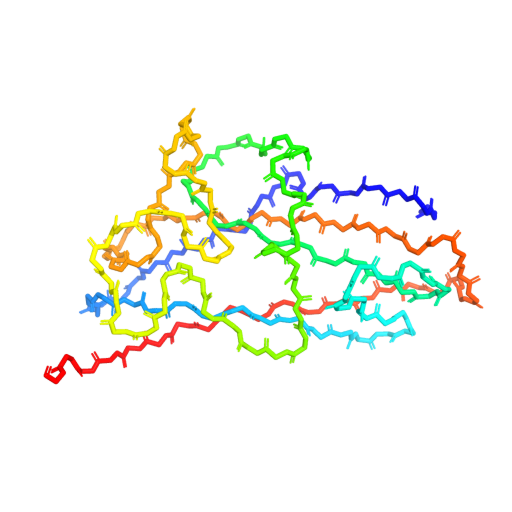 1 109 ? 5.419 1.291 -12.007 1.00 87.12 109 VAL A N 1
ATOM 780 C CA . VAL A 1 109 ? 5.681 0.020 -11.320 1.00 87.12 109 VAL A CA 1
ATOM 781 C C . VAL A 1 109 ? 5.637 -1.153 -12.285 1.00 87.12 109 VAL A C 1
ATOM 783 O O . VAL A 1 109 ? 6.351 -2.132 -12.054 1.00 87.12 109 VAL A O 1
ATOM 786 N N . ASP A 1 110 ? 4.889 -1.021 -13.379 1.00 82.88 110 ASP A N 1
ATOM 787 C CA . ASP A 1 110 ? 4.954 -1.933 -14.510 1.00 82.88 110 ASP A CA 1
ATOM 788 C C . ASP A 1 110 ? 6.357 -1.859 -15.130 1.00 82.88 110 ASP A C 1
ATOM 790 O O . ASP A 1 110 ? 7.032 -0.825 -15.116 1.00 82.88 110 ASP A O 1
ATOM 794 N N . GLY A 1 111 ? 6.900 -2.991 -15.579 1.00 75.75 111 GLY A N 1
ATOM 795 C CA . GLY A 1 111 ? 8.226 -2.991 -16.205 1.00 75.75 111 GLY A CA 1
ATOM 796 C C . GLY A 1 111 ? 9.383 -2.534 -15.299 1.00 75.75 111 GLY A C 1
ATOM 797 O O . GLY A 1 111 ? 10.437 -2.138 -15.809 1.00 75.75 111 GLY A O 1
ATOM 798 N N . MET A 1 112 ? 9.235 -2.588 -13.967 1.00 80.75 112 MET A N 1
ATOM 799 C CA . MET A 1 112 ? 10.246 -2.089 -13.031 1.00 80.75 112 MET A CA 1
ATOM 800 C C . MET A 1 112 ? 11.630 -2.709 -13.287 1.00 80.75 112 MET A C 1
ATOM 802 O O . MET A 1 112 ? 11.866 -3.902 -13.087 1.00 80.75 112 MET A O 1
ATOM 806 N N . ALA A 1 113 ? 12.580 -1.877 -13.727 1.00 78.88 113 ALA A N 1
ATOM 807 C CA . ALA A 1 113 ? 13.916 -2.344 -14.075 1.00 78.88 113 ALA A CA 1
ATOM 808 C C . ALA A 1 113 ? 14.678 -2.878 -12.850 1.00 78.88 113 ALA A C 1
ATOM 810 O O . ALA A 1 113 ? 14.541 -2.385 -11.724 1.00 78.88 113 ALA A O 1
ATOM 811 N N . VAL A 1 114 ? 15.543 -3.862 -13.094 1.00 82.25 114 VAL A N 1
ATOM 812 C CA . VAL A 1 114 ? 16.416 -4.464 -12.079 1.00 82.25 114 VAL A CA 1
ATOM 813 C C . VAL A 1 114 ? 17.244 -3.389 -11.373 1.00 82.25 114 VAL A C 1
ATOM 815 O O . VAL A 1 114 ? 17.741 -2.457 -12.006 1.00 82.25 114 VAL A O 1
ATOM 818 N N . ASN A 1 115 ? 17.412 -3.527 -10.056 1.00 83.94 115 ASN A N 1
ATOM 819 C CA . ASN A 1 115 ? 18.093 -2.579 -9.169 1.00 83.94 115 ASN A CA 1
ATOM 820 C C . ASN A 1 115 ? 17.443 -1.192 -9.070 1.00 83.94 115 ASN A C 1
ATOM 822 O O . ASN A 1 115 ? 18.004 -0.307 -8.417 1.00 83.94 115 ASN A O 1
ATOM 826 N N . THR A 1 116 ? 16.271 -0.976 -9.671 1.00 87.44 116 THR A N 1
ATOM 827 C CA . THR A 1 116 ? 15.493 0.221 -9.365 1.00 87.44 116 THR A CA 1
ATOM 828 C C . THR A 1 116 ? 14.736 0.037 -8.058 1.00 87.44 116 THR A C 1
ATOM 830 O O . THR A 1 116 ? 14.466 -1.076 -7.600 1.00 87.44 116 THR A O 1
ATOM 833 N N . THR A 1 117 ? 14.461 1.168 -7.418 1.00 90.31 117 THR A N 1
ATOM 834 C CA . THR A 1 117 ? 13.743 1.214 -6.152 1.00 90.31 117 THR A CA 1
ATOM 835 C C . THR A 1 117 ? 12.453 1.987 -6.333 1.00 90.31 117 THR A C 1
ATOM 837 O O . THR A 1 117 ? 12.412 2.995 -7.043 1.00 90.31 117 THR A O 1
ATOM 840 N N . ARG A 1 118 ? 11.408 1.510 -5.670 1.00 92.50 118 ARG A N 1
ATOM 841 C CA . ARG A 1 118 ? 10.138 2.209 -5.491 1.00 92.50 118 ARG A CA 1
ATOM 842 C C . ARG A 1 118 ? 9.828 2.284 -4.013 1.00 92.50 118 ARG A C 1
ATOM 844 O O . ARG A 1 118 ? 10.483 1.640 -3.187 1.00 92.50 118 ARG A O 1
ATOM 851 N N . ARG A 1 119 ? 8.837 3.091 -3.668 1.00 94.06 119 ARG A N 1
ATOM 852 C CA . ARG A 1 119 ? 8.391 3.210 -2.288 1.00 94.06 119 ARG A CA 1
ATOM 853 C C . ARG A 1 119 ? 6.889 3.025 -2.199 1.00 94.06 119 ARG A C 1
ATOM 855 O O . ARG A 1 119 ? 6.148 3.727 -2.877 1.00 94.06 119 ARG A O 1
ATOM 862 N N . LEU A 1 120 ? 6.481 2.093 -1.345 1.00 94.62 120 LEU A N 1
ATOM 863 C CA . LEU A 1 120 ? 5.097 1.886 -0.945 1.00 94.62 120 LEU A CA 1
ATOM 864 C C . LEU A 1 120 ? 4.771 2.814 0.227 1.00 94.62 120 LEU A C 1
ATOM 866 O O . LEU A 1 120 ? 5.401 2.762 1.285 1.00 94.62 120 LEU A O 1
ATOM 870 N N . TRP A 1 121 ? 3.769 3.654 0.036 1.00 94.94 121 TRP A N 1
ATOM 871 C CA . TRP A 1 121 ? 3.190 4.530 1.040 1.00 94.94 121 TRP A CA 1
ATOM 872 C C . TRP A 1 121 ? 1.858 3.970 1.501 1.00 94.94 121 TRP A C 1
ATOM 874 O O . TRP A 1 121 ? 1.097 3.439 0.698 1.00 94.94 121 TRP A O 1
ATOM 884 N N . LEU A 1 122 ? 1.587 4.111 2.796 1.00 94.56 122 LEU A N 1
ATOM 885 C CA . LEU A 1 122 ? 0.390 3.573 3.423 1.00 94.56 122 LEU A CA 1
ATOM 886 C C . LEU A 1 122 ? -0.329 4.666 4.187 1.00 94.56 122 LEU A C 1
ATOM 888 O O . LEU A 1 122 ? 0.281 5.325 5.033 1.00 94.56 122 LEU A O 1
ATOM 892 N N . ARG A 1 123 ? -1.621 4.820 3.916 1.00 94.25 123 ARG A N 1
ATOM 893 C CA . ARG A 1 123 ? -2.533 5.629 4.719 1.00 94.25 123 ARG A CA 1
ATOM 894 C C . ARG A 1 123 ? -3.514 4.704 5.423 1.00 94.25 123 ARG A C 1
ATOM 896 O O . ARG A 1 123 ? -4.027 3.775 4.814 1.00 94.25 123 ARG A O 1
ATOM 903 N N . ALA A 1 124 ? -3.782 4.970 6.688 1.00 93.19 124 ALA A N 1
ATOM 904 C CA . ALA A 1 124 ? -4.759 4.258 7.486 1.00 93.19 124 ALA A CA 1
ATOM 905 C C . ALA A 1 124 ? -5.761 5.259 8.060 1.00 93.19 124 ALA A C 1
ATOM 907 O O . ALA A 1 124 ? -5.347 6.220 8.705 1.00 93.19 124 ALA A O 1
ATOM 908 N N . ASP A 1 125 ? -7.054 5.024 7.864 1.00 93.81 125 ASP A N 1
ATOM 909 C CA . ASP A 1 125 ? -8.110 5.802 8.514 1.00 93.81 125 ASP A CA 1
ATOM 910 C C . ASP A 1 125 ? -8.767 4.933 9.582 1.00 93.81 125 ASP A C 1
ATOM 912 O O . ASP A 1 125 ? -9.427 3.943 9.255 1.00 93.81 125 ASP A O 1
ATOM 916 N N . THR A 1 126 ? -8.555 5.279 10.857 1.00 93.31 126 THR A N 1
ATOM 917 C CA . THR A 1 126 ? -9.068 4.492 11.986 1.00 93.31 126 THR A CA 1
ATOM 918 C C . THR A 1 126 ? -10.595 4.512 12.067 1.00 93.31 126 THR A C 1
ATOM 920 O O . THR A 1 126 ? -11.219 5.486 11.626 1.00 93.31 126 THR A O 1
ATOM 923 N N . PRO A 1 127 ? -11.212 3.464 12.652 1.00 94.19 127 PRO A N 1
ATOM 924 C CA . PRO A 1 127 ? -12.663 3.381 12.779 1.00 94.19 127 PRO A CA 1
ATOM 925 C C . PRO A 1 127 ? -13.261 4.609 13.473 1.00 94.19 127 PRO A C 1
ATOM 927 O O . PRO A 1 127 ? -12.623 5.229 14.330 1.00 94.19 127 PRO A O 1
ATOM 930 N N . LEU A 1 128 ? -14.519 4.934 13.155 1.00 92.19 128 LEU A N 1
ATOM 931 C CA . LEU A 1 128 ? -15.259 6.005 13.842 1.00 92.19 128 LEU A CA 1
ATOM 932 C C . LEU A 1 128 ? -15.466 5.684 15.326 1.00 92.19 128 LEU A C 1
ATOM 934 O O . LEU A 1 128 ? -15.374 6.557 16.188 1.00 92.19 128 LEU A O 1
ATOM 938 N N . THR A 1 129 ? -15.739 4.413 15.604 1.00 94.75 129 THR A N 1
ATOM 939 C CA . THR A 1 129 ? -15.935 3.847 16.936 1.00 94.75 129 THR A CA 1
ATOM 940 C C . THR A 1 129 ? -15.251 2.489 17.004 1.00 94.75 129 THR A C 1
ATOM 942 O O . THR A 1 129 ? -15.188 1.790 15.995 1.00 94.75 129 THR A O 1
ATOM 945 N N . THR A 1 130 ? -14.784 2.097 18.187 1.00 94.69 130 THR A N 1
ATOM 946 C CA . THR A 1 130 ? -14.231 0.759 18.442 1.00 94.69 130 THR A CA 1
ATOM 947 C C . THR A 1 130 ? -14.992 0.088 19.576 1.00 94.69 130 THR A C 1
ATOM 949 O O . THR A 1 130 ? -15.459 0.766 20.494 1.00 94.69 130 THR A O 1
ATOM 952 N N . THR A 1 131 ? -15.110 -1.234 19.520 1.00 93.81 131 THR A N 1
ATOM 953 C CA . THR A 1 131 ? -15.588 -2.067 20.634 1.00 93.81 131 THR A CA 1
ATOM 954 C C . THR A 1 131 ? -14.444 -2.697 21.431 1.00 93.81 131 THR A C 1
ATOM 956 O O . THR A 1 131 ? -14.683 -3.298 22.478 1.00 93.81 131 THR A O 1
ATOM 959 N N . SER A 1 132 ? -13.202 -2.548 20.960 1.00 90.69 132 SER A N 1
ATOM 960 C CA . SER A 1 132 ? -11.994 -3.088 21.585 1.00 90.69 132 SER A CA 1
ATOM 961 C C . SER A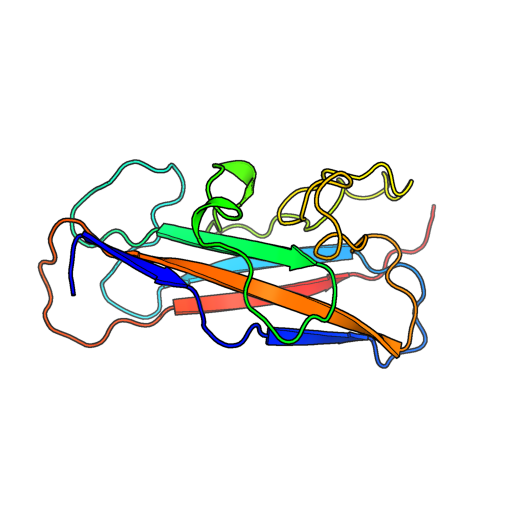 1 132 ? -10.972 -1.985 21.862 1.00 90.69 132 SER A C 1
ATOM 963 O O . SER A 1 132 ? -10.733 -1.121 21.016 1.00 90.69 132 SER A O 1
ATOM 965 N N . ASP A 1 133 ? -10.337 -2.064 23.031 1.00 88.31 133 ASP A N 1
ATOM 966 C CA . ASP A 1 133 ? -9.188 -1.232 23.413 1.00 88.31 133 ASP A CA 1
ATOM 967 C C . ASP A 1 133 ? -7.846 -1.954 23.173 1.00 88.31 133 ASP A C 1
ATOM 969 O O . ASP A 1 133 ? -6.776 -1.417 23.473 1.00 88.31 133 ASP A O 1
ATOM 973 N N . ASP A 1 134 ? -7.885 -3.182 22.647 1.00 91.44 134 ASP A N 1
ATOM 974 C CA . ASP A 1 134 ? -6.690 -3.984 22.405 1.00 91.44 134 ASP A CA 1
ATOM 975 C C . ASP A 1 134 ? -5.885 -3.437 21.227 1.00 91.44 134 ASP A C 1
ATOM 977 O O . ASP A 1 134 ? -6.407 -2.783 20.317 1.00 91.44 134 ASP A O 1
ATOM 981 N N . GLN A 1 135 ? -4.591 -3.765 21.204 1.00 90.31 135 GLN A N 1
ATOM 982 C CA . GLN A 1 135 ? -3.741 -3.465 20.059 1.00 90.31 135 GLN A CA 1
ATOM 983 C C . GLN A 1 135 ? -4.311 -4.109 18.792 1.00 90.31 135 GLN A C 1
ATOM 985 O O . GLN A 1 135 ? -4.688 -5.278 18.789 1.00 90.31 135 GLN A O 1
ATOM 990 N N . GLN A 1 136 ? -4.303 -3.362 17.690 1.00 92.12 136 GLN A N 1
ATOM 991 C CA . GLN A 1 136 ? -4.778 -3.821 16.387 1.00 92.12 136 GLN A CA 1
ATOM 992 C C . GLN A 1 136 ? -3.600 -3.974 15.432 1.00 92.12 136 GLN A C 1
ATOM 994 O O . GLN A 1 136 ? -2.645 -3.195 15.475 1.00 92.12 136 GLN A O 1
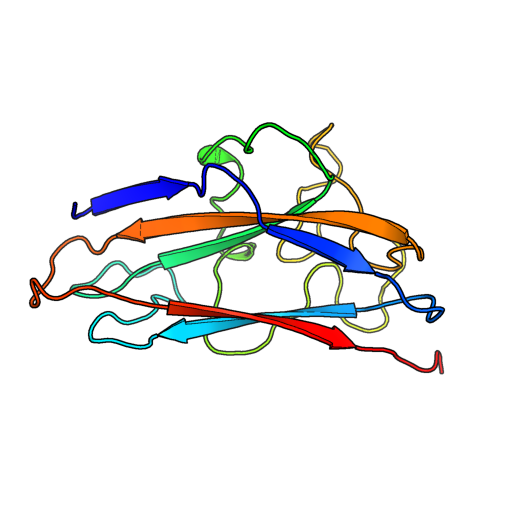ATOM 999 N N . ALA A 1 137 ? -3.649 -5.007 14.597 1.00 92.25 137 ALA A N 1
ATOM 1000 C CA . ALA A 1 137 ? -2.574 -5.352 13.684 1.00 92.25 137 ALA A CA 1
ATOM 1001 C C . ALA A 1 137 ? -3.140 -5.813 12.344 1.00 92.25 137 ALA A C 1
ATOM 1003 O O . ALA A 1 137 ? -4.188 -6.459 12.273 1.00 92.25 137 ALA A O 1
ATOM 1004 N N . PHE A 1 138 ? -2.405 -5.474 11.290 1.00 92.94 138 PHE A N 1
ATOM 1005 C CA . PHE A 1 138 ? -2.724 -5.782 9.906 1.00 92.94 138 PHE A CA 1
ATOM 1006 C C . PHE A 1 138 ? -1.439 -6.170 9.184 1.00 92.94 138 PHE A C 1
ATOM 1008 O O . PHE A 1 138 ? -0.353 -5.687 9.512 1.00 92.94 138 PHE A O 1
ATOM 1015 N N . THR A 1 139 ? -1.568 -7.043 8.198 1.00 94.06 139 THR A N 1
ATOM 1016 C CA . THR A 1 139 ? -0.489 -7.438 7.299 1.00 94.06 139 THR A CA 1
ATOM 1017 C C . THR A 1 139 ? -0.818 -6.940 5.911 1.00 94.06 139 THR A C 1
ATOM 1019 O O . THR A 1 139 ? -1.961 -7.035 5.482 1.00 94.06 139 THR A O 1
ATOM 1022 N N . ILE A 1 140 ? 0.191 -6.421 5.223 1.00 94.31 140 ILE A N 1
ATOM 1023 C CA . ILE A 1 140 ? 0.104 -6.050 3.817 1.00 94.31 140 ILE A CA 1
ATOM 1024 C C . ILE A 1 140 ? 1.094 -6.939 3.086 1.00 94.31 140 ILE A C 1
ATOM 1026 O O . ILE A 1 140 ? 2.275 -6.974 3.445 1.00 94.31 140 ILE A O 1
ATOM 1030 N N . THR A 1 141 ? 0.600 -7.665 2.095 1.00 94.56 141 THR A N 1
ATOM 1031 C CA . THR A 1 141 ? 1.406 -8.566 1.280 1.00 94.56 141 THR A CA 1
ATOM 1032 C C . THR A 1 141 ? 1.652 -7.900 -0.062 1.00 94.56 141 THR A C 1
ATOM 1034 O O . THR A 1 141 ? 0.711 -7.498 -0.742 1.00 94.56 141 THR A O 1
ATOM 1037 N N . VAL A 1 142 ? 2.927 -7.789 -0.435 1.00 92.31 142 VAL A N 1
ATOM 1038 C CA . VAL A 1 142 ? 3.348 -7.414 -1.786 1.00 92.31 142 VAL A CA 1
ATOM 1039 C C . VAL A 1 142 ? 3.945 -8.656 -2.427 1.00 92.31 142 VAL A C 1
ATOM 1041 O O . VAL A 1 142 ? 4.930 -9.195 -1.916 1.00 92.31 142 VAL A O 1
ATOM 1044 N N . THR A 1 143 ? 3.365 -9.101 -3.535 1.00 89.06 143 THR A N 1
ATOM 1045 C CA . THR A 1 143 ? 3.837 -10.278 -4.274 1.00 89.06 143 THR A CA 1
ATOM 1046 C C . THR A 1 143 ? 4.310 -9.842 -5.647 1.00 89.06 143 THR A C 1
ATOM 1048 O O . THR A 1 143 ? 3.571 -9.169 -6.357 1.00 89.06 143 THR A O 1
ATOM 1051 N N . ALA A 1 144 ? 5.530 -10.225 -6.019 1.00 84.50 144 ALA A N 1
ATOM 1052 C CA . ALA A 1 144 ? 6.036 -10.038 -7.372 1.00 84.50 144 ALA A CA 1
ATOM 1053 C C . ALA A 1 144 ? 5.744 -11.285 -8.214 1.00 84.50 144 ALA A C 1
ATOM 1055 O O . ALA A 1 144 ? 6.066 -12.402 -7.799 1.00 84.50 144 ALA A O 1
ATOM 1056 N N . TYR A 1 145 ? 5.175 -11.083 -9.397 1.00 79.31 145 TYR A N 1
ATOM 1057 C CA . TYR A 1 145 ? 4.952 -12.112 -10.402 1.00 79.31 145 TYR A CA 1
ATOM 1058 C C . TYR A 1 145 ? 5.913 -11.900 -11.562 1.00 79.31 145 TYR A C 1
ATOM 1060 O O . TYR A 1 145 ? 6.153 -10.778 -12.004 1.00 79.31 145 TYR A O 1
ATOM 1068 N N . SER A 1 146 ? 6.467 -13.002 -12.056 1.00 74.31 146 SER A N 1
ATOM 1069 C CA . SER A 1 146 ? 7.179 -13.032 -13.325 1.00 74.31 146 SER A CA 1
ATOM 1070 C C . SER A 1 146 ? 6.337 -13.784 -14.353 1.00 74.31 146 SER A C 1
ATOM 1072 O O . SER A 1 146 ? 5.993 -14.952 -14.160 1.00 74.31 146 SER A O 1
ATOM 1074 N N . GLY A 1 147 ? 6.002 -13.110 -15.450 1.00 62.44 147 GLY A N 1
ATOM 1075 C CA . GLY A 1 147 ? 5.374 -13.712 -16.623 1.00 62.44 147 GLY A CA 1
ATOM 1076 C C . GLY A 1 147 ? 6.405 -14.090 -17.691 1.00 62.44 147 GLY A C 1
ATOM 1077 O O . GLY A 1 147 ? 7.410 -13.406 -17.874 1.00 62.44 147 GLY A O 1
ATOM 1078 N N . THR A 1 148 ? 6.165 -15.174 -18.432 1.00 46.84 148 THR A N 1
ATOM 1079 C CA . THR A 1 148 ? 6.692 -15.289 -19.800 1.00 46.84 148 THR A CA 1
ATOM 1080 C C . THR A 1 148 ? 5.754 -14.519 -20.711 1.00 46.84 148 THR A C 1
ATOM 1082 O O . THR A 1 148 ? 4.590 -14.905 -20.817 1.00 46.84 148 THR A O 1
ATOM 1085 N N . ASN A 1 149 ? 6.247 -13.469 -21.366 1.00 42.41 149 ASN A N 1
ATOM 1086 C CA . ASN A 1 149 ? 5.531 -12.819 -22.463 1.00 42.41 149 ASN A CA 1
ATOM 1087 C C . ASN A 1 149 ? 5.075 -13.914 -23.447 1.00 42.41 149 ASN A C 1
ATOM 1089 O O . ASN A 1 149 ? 5.927 -14.634 -23.974 1.00 42.41 149 ASN A O 1
ATOM 1093 N N . ASN A 1 150 ? 3.764 -14.088 -23.633 1.00 39.00 150 ASN A N 1
ATOM 1094 C CA . ASN A 1 150 ? 3.239 -14.874 -24.755 1.00 39.00 150 ASN A CA 1
ATOM 1095 C C . ASN A 1 150 ? 3.309 -14.039 -26.031 1.00 39.00 150 ASN A C 1
ATOM 1097 O O . ASN A 1 150 ? 2.885 -12.864 -25.973 1.00 39.00 150 ASN A O 1
#

Foldseek 3Di:
DAQDKDKDFFFDKDAAADPFWWKWKWKAKDWDDDADDDLPPPFDESHKWKFKAKAAPDNGDDPSVQGDDSLRTHHRDIDIAADDPPPLPCCADGRRYRGPVDPPGHDGPTRDDHGHMMTMMMMMGHGNHYPDPDDIDMDMDMDIDGDDDD

Sequence (150 aa):
DLNTTYLLGTGVLLTVTGNFSNQELTLEAAKQNTWNLDTDETASADDLRLYAMIGANQGTPPAAGDITTAGNLLTTSAVFAGQAAGAEDGSGGGTYEFTSGISPQYQDVDGMAVNTTRRLWLRADTPLTTTSDDQQAFTITVTAYSGTNN

Radius of gyration: 15.8 Å; chains: 1; bounding box: 37×30×48 Å

pLDDT: mean 86.37, std 10.38, range [39.0, 96.19]

Secondary structure (DSSP, 8-state):
--S-EEE-SSPEEEE--SS---EEEEEEEEE-SSSEE-SSS---TTEEEEEEEEEE--SSPPPGGGS-SGGGB--SS-EEEBSPTT--S--S--BTB--TTSTTT----TT--TT-EEEEEEEEE--SS-S--S---EEEEEEEEEPPP-